Protein AF-A0AAD7GS19-F1 (afdb_monomer)

Radius of gyration: 16.87 Å; Cα contacts (8 Å, |Δi|>4): 123; chains: 1; bounding box: 39×24×62 Å

Organism: Mycena rosella (NCBI:txid1033263)

Nearest PDB structures (foldseek):
  7syx-assembly1_W  TM=2.721E-01  e=7.812E+00  Oryctolagus cuniculus
  7wtv-assembly1_V  TM=3.197E-01  e=9.820E+00  Homo sapiens
  6xu6-assembly1_AV  TM=2.922E-01  e=9.820E+00  Drosophila melanogaster

Secondary structure (DSSP, 8-state):
-PPPP-EEEEEEE--TT-SS-EEEEEEEEPPS-GGGTPPPEE--GGG-SSPPEEEEEEE-TTSPEEEEEEEEEE-HHHHHTTPPP-HHHHHHHHHHHHHHTT-

Sequence (103 aa):
PAEPEYMSVTAILFVANEDRPRIISVKCRPPHRPSQGLCPLPLLQPYFDSPPESVVLMQGLNGELFRFPLHVFYSPMALAKALPINRAIYHITSLRKRALNAS

Foldseek 3Di:
DDDQDKDWDWDWAQDQPDQAIDTDIWIFHDPPDPVPVDDTHTDCVVPDPDDWDWDWAQADPVRHGDPDIDIDTGHVVCVVVVPHGRNNVCVVVVVVVVVVVVD

Struc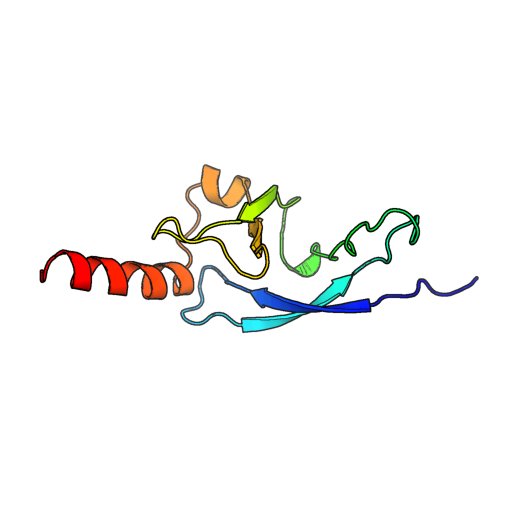ture (mmCIF, N/CA/C/O backbone):
data_AF-A0AAD7GS19-F1
#
_entry.id   AF-A0AAD7GS19-F1
#
loop_
_atom_site.group_PDB
_atom_site.id
_atom_site.type_symbol
_atom_site.label_atom_id
_atom_site.label_alt_id
_atom_site.label_comp_id
_atom_site.label_asym_id
_atom_site.label_entity_id
_atom_site.label_seq_id
_atom_site.pdbx_PDB_ins_code
_atom_site.Cartn_x
_atom_site.Cartn_y
_atom_site.Cartn_z
_atom_site.occupancy
_atom_site.B_iso_or_equiv
_atom_site.auth_seq_id
_atom_site.auth_comp_id
_atom_site.auth_asym_id
_atom_site.auth_atom_id
_atom_site.pdbx_PDB_model_num
ATOM 1 N N . PRO A 1 1 ? 10.919 1.307 -32.523 1.00 52.56 1 PRO A N 1
ATOM 2 C CA . PRO A 1 1 ? 10.900 1.783 -31.116 1.00 52.56 1 PRO A CA 1
ATOM 3 C C . PRO A 1 1 ? 11.063 0.591 -30.164 1.00 52.56 1 PRO A C 1
ATOM 5 O O . PRO A 1 1 ? 10.361 -0.395 -30.354 1.00 52.56 1 PRO A O 1
ATOM 8 N N . ALA A 1 2 ? 12.004 0.637 -29.217 1.00 59.81 2 ALA A N 1
ATOM 9 C CA . ALA A 1 2 ? 12.144 -0.419 -28.211 1.00 59.81 2 ALA A CA 1
ATOM 10 C C . ALA A 1 2 ? 11.006 -0.303 -27.183 1.00 59.81 2 ALA A C 1
ATOM 12 O O . ALA A 1 2 ? 10.694 0.807 -26.744 1.00 59.81 2 ALA A O 1
ATOM 13 N N . GLU A 1 3 ? 10.361 -1.419 -26.840 1.00 64.75 3 GLU A N 1
ATOM 14 C CA . GLU A 1 3 ? 9.348 -1.434 -25.782 1.00 64.75 3 GLU A CA 1
ATOM 15 C C . GLU A 1 3 ? 9.988 -1.074 -24.432 1.00 64.75 3 GLU A C 1
ATOM 17 O O . GLU A 1 3 ? 11.133 -1.460 -24.178 1.00 64.75 3 GLU A O 1
ATOM 22 N N . PRO A 1 4 ? 9.292 -0.331 -23.551 1.00 68.88 4 PRO A N 1
ATOM 23 C CA . PRO A 1 4 ? 9.811 -0.066 -22.221 1.00 68.88 4 PRO A CA 1
ATOM 24 C C . PRO A 1 4 ? 9.904 -1.384 -21.449 1.00 68.88 4 PRO A C 1
ATOM 26 O O . PRO A 1 4 ? 8.902 -2.074 -21.264 1.00 68.88 4 PRO A O 1
ATOM 29 N N . GLU A 1 5 ? 11.100 -1.724 -20.979 1.00 79.06 5 GLU A N 1
ATOM 30 C CA . GLU A 1 5 ? 11.290 -2.865 -20.091 1.00 79.06 5 GLU A CA 1
ATOM 31 C C . GLU A 1 5 ? 10.621 -2.555 -18.746 1.00 79.06 5 GLU A C 1
ATOM 33 O O . GLU A 1 5 ? 10.922 -1.545 -18.109 1.00 79.06 5 GLU A O 1
ATOM 38 N N . TYR A 1 6 ? 9.672 -3.390 -18.325 1.00 85.94 6 TYR A N 1
ATOM 39 C CA . TYR A 1 6 ? 8.995 -3.267 -17.035 1.00 85.94 6 TYR A CA 1
ATOM 40 C C . TYR A 1 6 ? 9.353 -4.461 -16.159 1.00 85.94 6 TYR A C 1
ATOM 42 O O . TYR A 1 6 ? 9.343 -5.599 -16.623 1.00 85.94 6 TYR A O 1
ATOM 50 N N . MET A 1 7 ? 9.574 -4.212 -14.870 1.00 88.25 7 MET A N 1
ATOM 51 C CA . MET A 1 7 ? 9.680 -5.278 -13.871 1.00 88.25 7 MET A CA 1
ATOM 52 C C . MET A 1 7 ? 8.413 -5.345 -13.022 1.00 88.25 7 MET A C 1
ATOM 54 O O . MET A 1 7 ? 7.672 -4.367 -12.934 1.00 88.25 7 MET A O 1
ATOM 58 N N . SER A 1 8 ? 8.161 -6.487 -12.386 1.00 90.19 8 SER A N 1
ATOM 59 C CA . SER A 1 8 ? 7.014 -6.663 -11.490 1.00 90.19 8 SER A CA 1
ATOM 60 C C . SER A 1 8 ? 7.480 -6.921 -10.063 1.00 90.19 8 SER A C 1
ATOM 62 O O . SER A 1 8 ? 8.402 -7.705 -9.845 1.00 90.19 8 SER A O 1
ATOM 64 N N . VAL A 1 9 ? 6.829 -6.278 -9.096 1.00 89.69 9 VAL A N 1
ATOM 65 C CA . VAL A 1 9 ? 7.041 -6.506 -7.662 1.00 89.69 9 VAL A CA 1
ATOM 66 C C . VAL A 1 9 ? 5.736 -6.933 -7.002 1.00 89.69 9 VAL A C 1
ATOM 68 O O . VAL A 1 9 ? 4.647 -6.594 -7.468 1.00 89.69 9 VAL A O 1
ATOM 71 N N . THR A 1 10 ? 5.839 -7.673 -5.905 1.00 93.00 10 THR A N 1
ATOM 72 C CA . THR A 1 10 ? 4.681 -8.049 -5.093 1.00 93.00 10 THR A CA 1
ATOM 73 C C . THR A 1 10 ? 4.383 -6.945 -4.085 1.00 93.00 10 THR A C 1
ATOM 75 O O . THR A 1 10 ? 5.282 -6.506 -3.370 1.00 93.00 10 THR A O 1
ATOM 78 N N . ALA A 1 11 ? 3.124 -6.521 -4.000 1.00 94.44 11 ALA A N 1
ATOM 79 C CA . ALA A 1 11 ? 2.664 -5.541 -3.021 1.00 94.44 11 ALA A CA 1
ATOM 80 C C . ALA A 1 11 ? 1.431 -6.042 -2.261 1.00 94.44 11 ALA A C 1
ATOM 82 O O . ALA A 1 11 ? 0.720 -6.943 -2.711 1.00 94.44 11 ALA A O 1
ATOM 83 N N . ILE A 1 12 ? 1.179 -5.432 -1.102 1.00 95.50 12 ILE A N 1
ATOM 84 C CA . ILE A 1 12 ? -0.023 -5.662 -0.300 1.00 95.50 12 ILE A CA 1
ATOM 85 C C . ILE A 1 12 ? -0.948 -4.463 -0.499 1.00 95.50 12 ILE A C 1
ATOM 87 O O . ILE A 1 12 ? -0.599 -3.339 -0.142 1.00 95.50 12 ILE A O 1
ATOM 91 N N . LEU A 1 13 ? -2.125 -4.704 -1.069 1.00 95.38 13 LEU A N 1
ATOM 92 C CA . LEU A 1 13 ? -3.148 -3.692 -1.293 1.00 95.38 13 LEU A CA 1
ATOM 93 C C . LEU A 1 13 ? -4.209 -3.757 -0.198 1.00 95.38 13 LEU A C 1
ATOM 95 O O . LEU A 1 13 ? -4.797 -4.810 0.059 1.00 95.38 13 LEU A O 1
ATOM 99 N N . PHE A 1 14 ? -4.500 -2.600 0.387 1.00 93.56 14 PHE A N 1
ATOM 100 C CA . PHE A 1 14 ? -5.576 -2.420 1.349 1.00 93.56 14 PHE A CA 1
ATOM 101 C C . PHE A 1 14 ? -6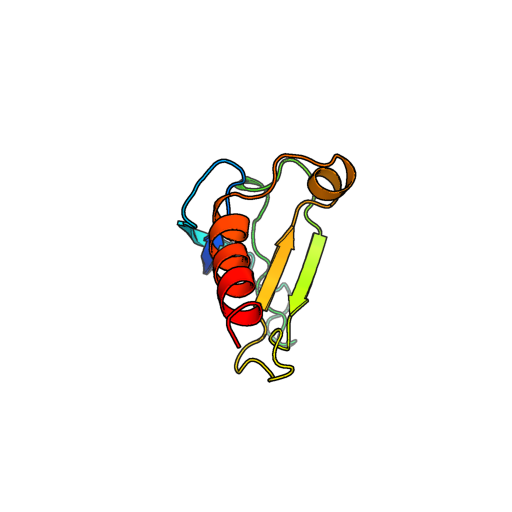.680 -1.566 0.714 1.00 93.56 14 PHE A C 1
ATOM 103 O O . PHE A 1 14 ? -6.563 -0.345 0.648 1.00 93.56 14 PHE A O 1
ATOM 110 N N . VAL A 1 15 ? -7.776 -2.193 0.281 1.00 90.75 15 VAL A N 1
ATOM 111 C CA . VAL A 1 15 ? -8.957 -1.488 -0.250 1.00 90.75 15 VAL A CA 1
ATOM 112 C C . VAL A 1 15 ? -9.877 -1.101 0.905 1.00 90.75 15 VAL A C 1
ATOM 114 O O . VAL A 1 15 ? -10.130 -1.914 1.789 1.00 90.75 15 VAL A O 1
ATOM 117 N N . ALA A 1 16 ? -10.382 0.137 0.914 1.00 86.69 16 ALA A N 1
ATOM 118 C CA . ALA A 1 16 ? -11.063 0.692 2.086 1.00 86.69 16 ALA A CA 1
ATOM 119 C C . ALA A 1 16 ? -12.274 -0.142 2.548 1.00 86.69 16 ALA A C 1
ATOM 121 O O . ALA A 1 16 ? -12.464 -0.367 3.742 1.00 86.69 16 ALA A O 1
ATOM 122 N N . ASN A 1 17 ? -13.053 -0.643 1.587 1.00 86.50 17 ASN A N 1
ATOM 123 C CA . ASN A 1 17 ? -14.304 -1.362 1.822 1.00 86.50 17 ASN A CA 1
ATOM 124 C C . ASN A 1 17 ? -14.136 -2.882 1.958 1.00 86.50 17 ASN A C 1
ATOM 126 O O . ASN A 1 17 ? -15.136 -3.594 2.018 1.00 86.50 17 ASN A O 1
ATOM 130 N N . GLU A 1 18 ? -12.902 -3.386 2.000 1.00 90.38 18 GLU A N 1
ATOM 131 C CA . GLU A 1 18 ? -12.624 -4.819 2.059 1.00 90.38 18 GLU A CA 1
ATOM 132 C C . GLU A 1 18 ? -12.042 -5.233 3.404 1.00 90.38 18 GLU A C 1
ATOM 134 O O . GLU A 1 18 ? -11.181 -4.562 3.972 1.00 90.38 18 GLU A O 1
ATOM 139 N N . ASP A 1 19 ? -12.490 -6.385 3.897 1.00 88.56 19 ASP A N 1
ATOM 140 C CA . ASP A 1 19 ? -12.094 -6.887 5.213 1.00 88.56 19 ASP A CA 1
ATOM 141 C C . ASP A 1 19 ? -10.723 -7.576 5.214 1.00 88.56 19 ASP A C 1
ATOM 143 O O . ASP A 1 19 ? -10.154 -7.809 6.282 1.00 88.56 19 ASP A O 1
ATOM 147 N N . ARG A 1 20 ? -10.187 -7.921 4.034 1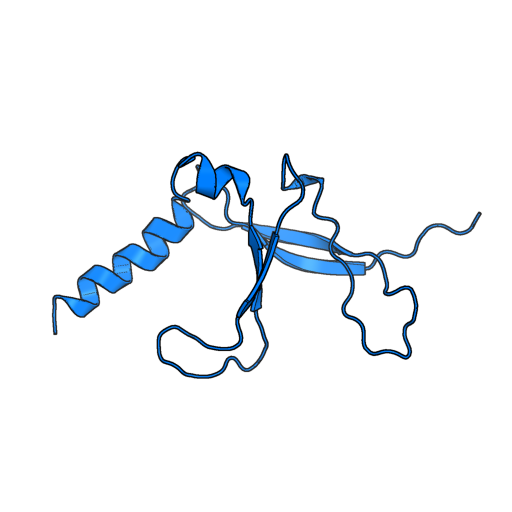.00 90.62 20 ARG A N 1
ATOM 148 C CA . ARG A 1 20 ? -8.905 -8.621 3.872 1.00 90.62 20 ARG A CA 1
ATOM 149 C C . ARG A 1 20 ? -7.996 -7.884 2.883 1.00 90.62 20 ARG A C 1
ATOM 151 O O . ARG A 1 20 ? -8.486 -7.425 1.854 1.00 90.62 20 ARG A O 1
ATOM 158 N N . PRO A 1 21 ? -6.680 -7.797 3.155 1.00 94.56 21 PRO A N 1
ATOM 159 C CA . PRO A 1 21 ?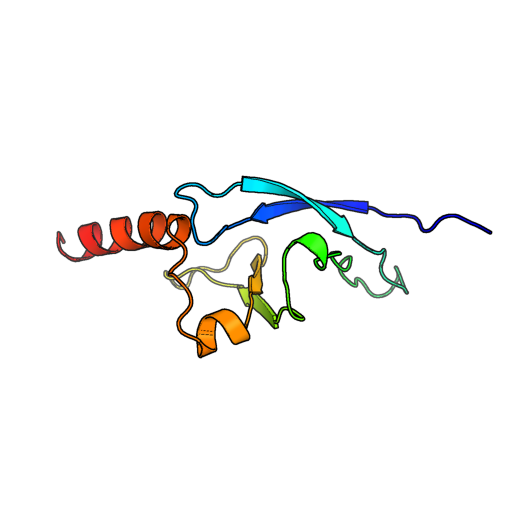 -5.732 -7.275 2.180 1.00 94.56 21 PRO A CA 1
ATOM 160 C C . PRO A 1 21 ? -5.565 -8.235 0.998 1.00 94.56 21 PRO A C 1
ATOM 162 O O . PRO A 1 21 ? -5.760 -9.447 1.129 1.00 94.56 21 PRO A O 1
ATOM 165 N N . ARG A 1 22 ? -5.137 -7.695 -0.144 1.00 94.81 22 ARG A N 1
ATOM 166 C CA . ARG A 1 22 ? -4.829 -8.463 -1.357 1.00 94.81 22 ARG A CA 1
ATOM 167 C C . ARG A 1 22 ? -3.334 -8.457 -1.627 1.00 94.81 22 ARG A C 1
ATOM 169 O O . ARG A 1 22 ? -2.689 -7.423 -1.485 1.00 94.81 22 ARG A O 1
ATOM 176 N N . ILE A 1 23 ? -2.800 -9.586 -2.078 1.00 96.00 23 ILE A N 1
ATOM 177 C CA . ILE A 1 23 ? -1.463 -9.637 -2.671 1.00 96.00 23 ILE A CA 1
ATOM 178 C C . ILE A 1 23 ? -1.618 -9.344 -4.161 1.00 96.00 23 ILE A C 1
ATOM 180 O O . ILE A 1 23 ? -2.372 -10.032 -4.849 1.00 96.00 23 ILE A O 1
ATOM 184 N N . ILE A 1 24 ? -0.942 -8.308 -4.646 1.00 96.62 24 ILE A N 1
ATOM 185 C CA . ILE A 1 24 ? -1.036 -7.842 -6.032 1.00 96.62 24 ILE A CA 1
ATOM 186 C C . ILE A 1 24 ? 0.346 -7.780 -6.680 1.00 96.62 24 ILE A C 1
ATOM 188 O O . ILE A 1 24 ? 1.359 -7.610 -6.000 1.00 96.62 24 ILE A O 1
ATOM 192 N N . SER A 1 25 ? 0.378 -7.886 -8.007 1.00 95.62 25 SER A N 1
ATOM 193 C CA . SER A 1 25 ? 1.572 -7.604 -8.800 1.00 95.62 25 SER A CA 1
ATOM 194 C C . SER A 1 25 ? 1.529 -6.155 -9.283 1.00 95.62 25 SER A C 1
ATOM 196 O O . SER A 1 25 ? 0.559 -5.729 -9.914 1.00 95.62 25 SER A O 1
ATOM 198 N N . VAL A 1 26 ? 2.565 -5.383 -8.967 1.00 94.12 26 VAL A N 1
ATOM 199 C CA . VAL A 1 26 ? 2.708 -3.983 -9.376 1.00 94.12 26 VAL A CA 1
ATOM 200 C C . VAL A 1 26 ? 3.837 -3.891 -10.386 1.00 94.12 26 VAL A C 1
ATOM 202 O O . VAL A 1 26 ? 4.960 -4.316 -10.119 1.00 94.12 26 VAL A O 1
ATOM 205 N N . LYS A 1 27 ? 3.539 -3.320 -11.553 1.00 94.06 27 LYS A N 1
ATOM 206 C CA . LYS A 1 27 ? 4.560 -3.004 -12.550 1.00 94.06 27 LYS A CA 1
ATOM 207 C C . LYS A 1 27 ? 5.381 -1.818 -12.070 1.00 94.06 27 LYS A C 1
ATOM 209 O O . LYS A 1 27 ? 4.817 -0.841 -11.584 1.00 94.06 27 LYS A O 1
ATOM 214 N N . CYS A 1 28 ? 6.684 -1.864 -12.278 1.00 90.88 28 CYS A N 1
ATOM 215 C CA . CYS A 1 28 ? 7.587 -0.772 -11.974 1.00 90.88 28 CYS A CA 1
ATOM 216 C C . CYS A 1 28 ? 8.346 -0.334 -13.219 1.00 90.88 28 CYS A C 1
ATOM 218 O O . CYS A 1 28 ? 8.710 -1.152 -14.070 1.00 90.88 28 CYS A O 1
ATOM 220 N N . ARG A 1 29 ? 8.618 0.968 -13.295 1.00 88.06 29 ARG A N 1
ATOM 221 C CA . ARG A 1 29 ? 9.584 1.508 -14.248 1.00 88.06 29 ARG A CA 1
ATOM 222 C C . ARG A 1 29 ? 11.001 1.254 -13.728 1.00 88.06 29 ARG A C 1
ATOM 224 O O . ARG A 1 29 ? 11.247 1.496 -12.539 1.00 88.06 29 ARG A O 1
ATOM 231 N N . PRO A 1 30 ? 11.924 0.802 -14.591 1.00 79.25 30 PRO A N 1
ATOM 232 C CA . PRO A 1 30 ? 13.323 0.688 -14.229 1.00 79.25 30 PRO A CA 1
ATOM 233 C C . PRO A 1 30 ? 13.872 2.079 -13.883 1.00 79.25 30 PRO A C 1
ATOM 235 O O . PRO A 1 30 ? 13.428 3.085 -14.453 1.00 79.25 30 PRO A O 1
ATOM 238 N N . PRO A 1 31 ? 14.814 2.170 -12.933 1.00 72.62 31 PRO A N 1
ATOM 239 C CA . PRO A 1 31 ? 15.456 3.435 -12.622 1.00 72.62 31 PRO A CA 1
ATOM 240 C C . PRO A 1 31 ? 16.180 3.954 -13.868 1.00 72.62 31 PRO A C 1
ATOM 242 O O . PRO A 1 31 ? 16.882 3.215 -14.553 1.00 72.62 31 PRO A O 1
ATOM 245 N N . HIS A 1 32 ? 16.056 5.254 -14.140 1.00 63.56 32 HIS A N 1
ATOM 246 C CA . HIS A 1 32 ? 16.660 5.890 -15.318 1.00 63.56 32 HIS A CA 1
ATOM 247 C C . HIS A 1 32 ? 18.205 5.806 -15.325 1.00 63.56 32 HIS A C 1
ATOM 249 O O . HIS A 1 32 ? 18.836 6.076 -16.347 1.00 63.56 32 HIS A O 1
ATOM 255 N N . ARG A 1 33 ? 18.810 5.448 -14.177 1.00 64.38 33 ARG A N 1
ATOM 256 C CA . ARG A 1 33 ? 20.245 5.214 -13.961 1.00 64.38 33 ARG A CA 1
ATOM 257 C C . ARG A 1 33 ? 20.460 4.010 -13.023 1.00 64.38 33 ARG A C 1
ATOM 259 O O . ARG A 1 33 ? 20.353 4.174 -11.807 1.00 64.38 33 ARG A O 1
ATOM 266 N N . PRO A 1 34 ? 20.799 2.821 -13.552 1.00 55.69 34 PRO A N 1
ATOM 267 C CA . PRO A 1 34 ? 21.040 1.618 -12.746 1.00 55.69 34 PRO A CA 1
ATOM 268 C C . PRO A 1 34 ? 22.205 1.763 -11.750 1.00 55.69 34 PRO A C 1
ATOM 270 O O . PRO A 1 34 ? 22.174 1.193 -10.665 1.00 55.69 34 PRO A O 1
ATOM 273 N N . SER A 1 35 ? 23.216 2.572 -12.087 1.00 56.75 35 SER A N 1
ATOM 274 C CA . SER A 1 35 ? 24.451 2.758 -11.308 1.00 56.75 35 SER A CA 1
ATOM 275 C C . SER A 1 35 ? 24.295 3.576 -10.019 1.00 56.75 35 SER A C 1
ATOM 277 O O . SER A 1 35 ? 25.260 3.707 -9.273 1.00 56.75 35 SER A O 1
ATOM 279 N N . GLN A 1 36 ? 23.108 4.124 -9.733 1.00 58.25 36 GLN A N 1
ATOM 280 C CA . GLN A 1 36 ? 22.854 4.951 -8.542 1.00 58.25 36 GLN A CA 1
ATOM 281 C C . GLN A 1 36 ? 22.048 4.236 -7.445 1.00 58.25 36 GLN A C 1
ATOM 283 O O . GLN A 1 36 ? 21.641 4.878 -6.482 1.00 58.25 36 GLN A O 1
ATOM 288 N N . GLY A 1 37 ? 21.800 2.925 -7.570 1.00 54.28 37 GLY A N 1
ATOM 289 C CA . GLY A 1 37 ? 21.095 2.155 -6.534 1.00 54.28 37 GLY A CA 1
ATOM 290 C C . GLY A 1 37 ? 19.645 2.598 -6.298 1.00 54.28 37 GLY A C 1
ATOM 291 O O . GLY A 1 37 ? 19.079 2.336 -5.239 1.00 54.28 37 GLY A O 1
ATOM 292 N N . LEU A 1 38 ? 19.039 3.295 -7.263 1.00 62.69 38 LEU A N 1
ATOM 293 C CA . LEU A 1 38 ? 17.674 3.794 -7.144 1.00 62.69 38 LEU A CA 1
ATOM 294 C C . LEU A 1 38 ? 16.675 2.636 -7.263 1.00 62.69 38 LEU A C 1
ATOM 296 O O . LEU A 1 38 ? 16.739 1.841 -8.201 1.00 62.69 38 LEU A O 1
ATOM 300 N N . CYS A 1 39 ? 15.745 2.555 -6.309 1.00 69.06 39 CYS A N 1
ATOM 301 C CA . CYS A 1 39 ? 14.675 1.562 -6.321 1.00 69.06 39 CYS A CA 1
ATOM 302 C C . CYS A 1 39 ? 13.747 1.759 -7.533 1.00 69.06 39 CYS A C 1
ATOM 304 O O . CYS A 1 39 ? 13.511 2.895 -7.957 1.00 69.06 39 CYS A O 1
ATOM 306 N N . PRO A 1 40 ? 13.199 0.665 -8.087 1.00 81.00 40 PRO A N 1
ATOM 307 C CA . PRO A 1 40 ? 12.264 0.741 -9.199 1.00 81.00 40 PRO A CA 1
ATOM 308 C C . PRO A 1 40 ? 11.002 1.515 -8.789 1.00 81.00 40 PRO A C 1
ATOM 310 O O . PRO A 1 40 ? 10.511 1.374 -7.669 1.00 81.00 40 PRO A O 1
ATOM 313 N N . LEU A 1 41 ? 10.477 2.343 -9.696 1.00 87.94 41 LEU A N 1
ATOM 314 C CA . LEU A 1 41 ? 9.344 3.227 -9.407 1.00 87.94 41 LEU A CA 1
ATOM 315 C C . LEU A 1 41 ? 8.020 2.518 -9.724 1.00 87.94 41 LEU A C 1
ATOM 317 O O . LEU A 1 41 ? 7.772 2.237 -10.903 1.00 87.94 41 LEU A O 1
ATOM 321 N N . PRO A 1 42 ? 7.159 2.236 -8.731 1.00 92.12 42 PRO A N 1
ATOM 322 C CA . PRO A 1 42 ? 5.913 1.520 -8.967 1.00 92.12 42 PRO A CA 1
ATOM 323 C C . PRO A 1 42 ? 4.907 2.359 -9.764 1.00 92.12 42 PRO A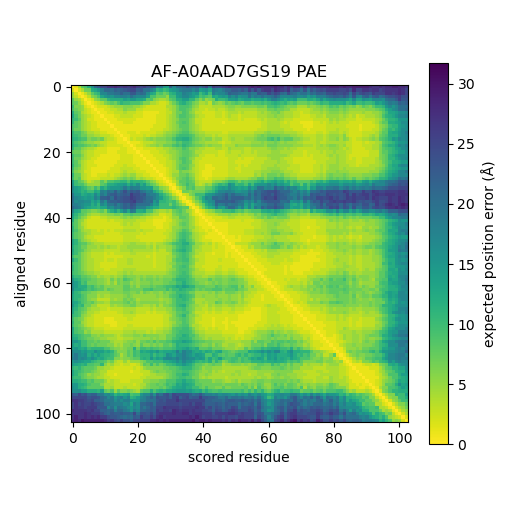 C 1
ATOM 325 O O . PRO A 1 42 ? 4.752 3.564 -9.559 1.00 92.12 42 PRO A O 1
ATOM 328 N N . LEU A 1 43 ? 4.190 1.701 -10.673 1.00 93.19 43 LEU A N 1
ATOM 329 C CA . LEU A 1 43 ? 3.079 2.270 -11.429 1.00 93.19 43 LEU A CA 1
ATOM 330 C C . LEU A 1 43 ? 1.798 2.149 -10.609 1.00 93.19 43 LEU A C 1
ATOM 332 O O . LEU A 1 43 ? 1.145 1.105 -10.586 1.00 93.19 43 LEU A O 1
ATOM 336 N N . LEU A 1 44 ? 1.466 3.232 -9.912 1.00 93.94 44 LEU A N 1
ATOM 337 C CA . LEU A 1 44 ? 0.376 3.264 -8.940 1.00 93.94 44 LEU A CA 1
ATOM 338 C C . LEU A 1 44 ? -0.930 3.853 -9.481 1.00 93.94 44 LEU A C 1
ATOM 340 O O . LEU A 1 44 ? -1.940 3.802 -8.788 1.00 93.94 44 LEU A O 1
ATOM 344 N N . GLN A 1 45 ? -0.934 4.374 -10.712 1.00 92.94 45 GLN A N 1
ATOM 345 C CA . GLN A 1 45 ? -2.110 5.004 -11.327 1.00 92.94 45 GLN A CA 1
ATOM 346 C C . GLN A 1 45 ? -3.383 4.137 -11.263 1.00 92.94 45 GLN A C 1
ATOM 348 O O . GLN A 1 45 ? -4.441 4.695 -11.005 1.00 92.94 45 GLN A O 1
ATOM 353 N N . PRO A 1 46 ? -3.327 2.796 -11.422 1.00 93.56 46 PRO A N 1
ATOM 354 C CA . PRO A 1 46 ? -4.530 1.965 -11.326 1.00 93.56 46 PRO A CA 1
ATOM 355 C C . PRO A 1 46 ? -5.145 1.866 -9.920 1.00 93.56 46 PRO A C 1
ATOM 357 O O . PRO A 1 46 ? -6.243 1.336 -9.786 1.00 93.56 46 PRO A O 1
ATOM 360 N N . TYR A 1 47 ? -4.435 2.300 -8.874 1.00 91.94 47 TYR A N 1
ATOM 361 C CA . TYR A 1 47 ? -4.824 2.093 -7.473 1.00 91.94 47 TYR A CA 1
ATOM 362 C C . TYR A 1 47 ? -5.218 3.382 -6.742 1.00 91.94 47 TYR A C 1
ATOM 364 O O . TYR A 1 47 ? -5.689 3.307 -5.608 1.00 91.94 47 TYR A O 1
ATOM 372 N N . PHE A 1 48 ? -5.018 4.552 -7.357 1.00 90.88 48 PHE A N 1
ATOM 373 C CA . PHE A 1 48 ? -5.289 5.846 -6.736 1.00 90.88 48 PHE A CA 1
ATOM 374 C C . PHE A 1 48 ? -5.945 6.814 -7.725 1.00 90.88 48 PHE A C 1
ATOM 376 O O . PHE A 1 48 ? -5.429 7.027 -8.819 1.00 90.88 48 PHE A O 1
ATOM 383 N N . ASP A 1 49 ? -7.026 7.468 -7.295 1.00 88.12 49 ASP A N 1
ATOM 384 C CA . ASP A 1 49 ? -7.732 8.493 -8.085 1.00 88.12 49 ASP A CA 1
ATOM 385 C C . ASP A 1 49 ? -6.981 9.838 -8.145 1.00 88.12 49 ASP A C 1
ATOM 387 O O . ASP A 1 49 ? -7.261 10.696 -8.979 1.00 88.12 49 ASP A O 1
ATOM 391 N N . SER A 1 50 ? -6.025 10.040 -7.238 1.00 88.81 50 SER A N 1
ATOM 392 C CA . SER A 1 50 ? -5.162 11.218 -7.149 1.00 88.81 50 SER A CA 1
ATOM 393 C C . SER A 1 50 ? -3.709 10.778 -6.964 1.00 88.81 50 SER A C 1
ATOM 395 O O . SER A 1 50 ? -3.479 9.660 -6.500 1.00 88.81 50 SER A O 1
ATOM 397 N N . PRO A 1 51 ? -2.710 11.635 -7.246 1.00 91.25 51 PRO A N 1
ATOM 398 C CA . PRO A 1 51 ? -1.319 11.315 -6.942 1.00 91.25 51 PRO A CA 1
ATOM 399 C C . PRO A 1 51 ? -1.162 10.865 -5.477 1.00 91.25 51 PRO A C 1
ATOM 401 O O . PRO A 1 51 ? -1.607 11.590 -4.580 1.00 91.25 51 PRO A O 1
ATOM 404 N N . PRO A 1 52 ? -0.602 9.668 -5.218 1.00 94.50 52 PRO A N 1
ATOM 405 C CA . PRO A 1 52 ? -0.386 9.204 -3.858 1.00 94.50 52 PRO A CA 1
ATOM 406 C C . PRO A 1 52 ? 0.814 9.912 -3.232 1.00 94.50 52 PRO A C 1
ATOM 408 O O . PRO A 1 52 ? 1.781 10.259 -3.912 1.00 94.50 52 PRO A O 1
ATOM 411 N N . GLU A 1 53 ? 0.774 10.052 -1.914 1.00 94.12 53 GLU A N 1
ATOM 412 C CA . GLU A 1 53 ? 1.962 10.330 -1.114 1.00 94.12 53 GLU A CA 1
ATOM 413 C C . GLU A 1 53 ? 2.602 9.020 -0.655 1.00 94.12 53 GLU A C 1
ATOM 415 O O . GLU A 1 53 ? 2.017 7.936 -0.780 1.00 94.12 53 GLU A O 1
ATOM 420 N N . SER A 1 54 ? 3.828 9.108 -0.136 1.00 93.50 54 SER A N 1
ATOM 421 C CA . SER A 1 54 ? 4.539 7.928 0.332 1.00 93.50 54 SER A CA 1
ATOM 422 C C . SER A 1 54 ? 5.388 8.190 1.564 1.00 93.50 54 SER A C 1
ATOM 424 O O . SER A 1 54 ? 5.936 9.278 1.727 1.00 93.50 54 SER A O 1
ATOM 426 N N . VAL A 1 55 ? 5.538 7.160 2.391 1.00 93.06 55 VAL A N 1
ATOM 427 C CA . VAL A 1 55 ? 6.407 7.155 3.569 1.00 93.06 55 VAL A CA 1
ATOM 428 C C . VAL A 1 55 ? 7.178 5.842 3.632 1.00 93.06 55 VAL A C 1
ATOM 430 O O . VAL A 1 55 ? 6.655 4.785 3.276 1.00 93.06 55 VAL A O 1
ATOM 433 N N . VAL A 1 56 ? 8.428 5.901 4.085 1.00 92.75 56 VAL A N 1
ATOM 434 C CA . VAL A 1 56 ? 9.248 4.714 4.336 1.00 92.75 56 VAL A CA 1
ATOM 435 C C . VAL A 1 56 ? 9.275 4.451 5.834 1.00 92.75 56 VAL A C 1
ATOM 437 O O . VAL A 1 56 ? 9.773 5.266 6.610 1.00 92.75 56 VAL A O 1
ATOM 440 N N . LEU A 1 57 ? 8.730 3.311 6.245 1.00 91.88 57 LEU A N 1
ATOM 441 C CA . LEU A 1 57 ? 8.757 2.862 7.630 1.00 91.88 57 LEU A CA 1
ATOM 442 C C . LEU A 1 57 ? 9.988 1.986 7.844 1.00 91.88 57 LEU A C 1
ATOM 444 O O . LEU A 1 57 ? 10.136 0.937 7.218 1.00 91.88 57 LEU A O 1
ATOM 448 N N . MET A 1 58 ? 10.858 2.424 8.748 1.00 94.38 58 MET A N 1
ATOM 449 C CA . MET A 1 58 ? 12.087 1.714 9.121 1.00 94.38 58 MET A CA 1
ATOM 450 C C . MET A 1 58 ? 11.932 0.913 10.415 1.00 94.38 58 MET A C 1
ATOM 452 O O . MET A 1 58 ? 12.744 0.035 10.681 1.00 94.38 58 MET A O 1
ATOM 456 N N . GLN A 1 59 ? 10.908 1.218 11.215 1.00 93.50 59 GLN A N 1
ATOM 457 C CA . GLN A 1 59 ? 10.705 0.653 12.545 1.00 93.50 59 GLN A CA 1
ATOM 458 C C . GLN A 1 59 ? 9.246 0.271 12.783 1.00 93.50 59 GLN A C 1
ATOM 460 O O . GLN A 1 59 ? 8.323 0.921 12.277 1.00 93.50 59 GLN A O 1
ATOM 465 N N . GLY A 1 60 ? 9.048 -0.780 13.574 1.00 86.31 60 GLY A N 1
ATOM 466 C CA . GLY A 1 60 ? 7.741 -1.191 14.065 1.00 86.31 60 GLY A CA 1
ATOM 467 C C . GLY A 1 60 ? 7.254 -0.335 15.234 1.00 86.31 60 GLY A C 1
ATOM 468 O O . GLY A 1 60 ? 7.977 0.483 15.798 1.00 86.31 60 GLY A O 1
ATOM 469 N N . LEU A 1 61 ? 6.009 -0.571 15.655 1.00 82.69 61 LEU A N 1
ATOM 470 C CA . LEU A 1 61 ? 5.417 0.097 16.826 1.00 82.69 61 LEU A CA 1
ATOM 471 C C . LEU A 1 61 ? 6.113 -0.256 18.152 1.00 82.69 61 LEU A C 1
ATOM 473 O O . LEU A 1 61 ? 5.885 0.407 19.155 1.00 82.69 61 LEU A O 1
ATOM 477 N N . ASN A 1 62 ? 6.920 -1.316 18.170 1.00 85.75 62 ASN A N 1
ATOM 478 C CA . ASN A 1 62 ? 7.749 -1.724 19.302 1.00 85.75 62 ASN A CA 1
ATOM 479 C C . ASN A 1 62 ? 9.125 -1.032 19.327 1.00 85.75 62 ASN A C 1
ATOM 481 O O . ASN A 1 62 ? 9.919 -1.345 20.204 1.00 85.75 62 ASN A O 1
ATOM 485 N N . GLY A 1 63 ? 9.425 -0.142 18.374 1.00 87.62 63 GLY A N 1
ATOM 486 C CA . GLY A 1 63 ? 10.731 0.519 18.261 1.00 87.62 63 GLY A CA 1
ATOM 487 C C . GLY A 1 63 ? 11.82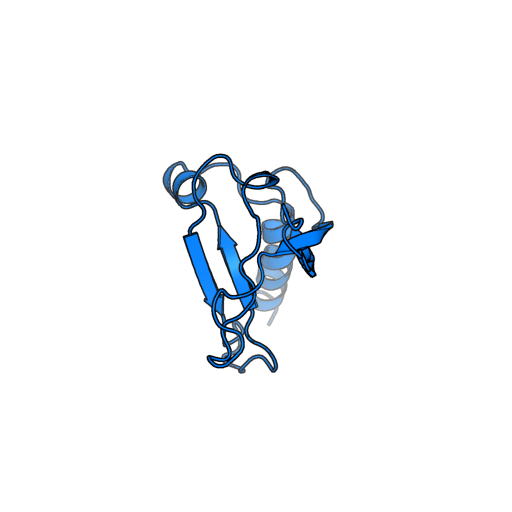0 -0.334 17.601 1.00 87.62 63 GLY A C 1
ATOM 488 O O . GLY A 1 63 ? 12.897 0.176 17.317 1.00 87.62 63 GLY A O 1
ATOM 489 N N . GLU A 1 64 ? 11.537 -1.604 17.298 1.00 92.69 64 GLU A N 1
ATOM 490 C CA . GLU A 1 64 ? 12.471 -2.483 16.594 1.00 92.69 64 GLU A CA 1
ATOM 491 C C . GLU A 1 64 ? 12.562 -2.112 15.115 1.00 92.69 64 GLU A C 1
ATOM 493 O O . GLU A 1 64 ? 11.545 -1.879 14.449 1.00 92.69 64 GLU A O 1
ATOM 498 N N . LEU A 1 65 ? 13.785 -2.108 14.587 1.00 93.25 65 LEU A N 1
ATOM 499 C CA . LEU A 1 65 ? 14.032 -1.862 13.172 1.00 93.25 65 LEU A CA 1
ATOM 500 C C . LEU A 1 65 ? 13.563 -3.045 12.325 1.00 93.25 65 LEU A C 1
ATOM 502 O O . LEU A 1 65 ? 13.771 -4.214 12.657 1.00 93.25 65 LEU A O 1
ATOM 506 N N . PHE A 1 66 ? 12.969 -2.745 11.176 1.00 89.31 66 PHE A N 1
ATOM 507 C CA . PHE A 1 66 ? 12.678 -3.766 10.187 1.00 89.31 66 PHE A CA 1
ATOM 508 C C . PHE A 1 66 ? 13.962 -4.216 9.495 1.00 89.31 66 PHE A C 1
ATOM 510 O O . PHE A 1 66 ? 14.812 -3.406 9.130 1.00 89.31 66 PHE A O 1
ATOM 517 N N . ARG A 1 67 ? 14.053 -5.521 9.214 1.00 90.50 67 ARG A N 1
ATOM 518 C CA . ARG A 1 67 ? 15.118 -6.073 8.362 1.00 90.50 67 ARG A CA 1
ATOM 519 C C . ARG A 1 67 ? 15.122 -5.435 6.969 1.00 90.50 67 ARG A C 1
ATOM 521 O O . ARG A 1 67 ? 16.181 -5.280 6.372 1.00 90.50 67 ARG A O 1
ATOM 528 N N . PHE A 1 68 ? 13.938 -5.083 6.471 1.00 89.44 68 PHE A N 1
ATOM 529 C CA . PHE A 1 68 ? 13.743 -4.383 5.209 1.00 89.44 68 PHE A CA 1
ATOM 530 C C . PHE A 1 68 ? 12.759 -3.226 5.416 1.00 89.44 68 PHE A C 1
ATOM 532 O O . PHE A 1 68 ? 11.699 -3.456 6.004 1.00 89.44 68 PHE A O 1
ATOM 539 N N . PRO A 1 69 ? 13.071 -2.009 4.939 1.00 89.88 69 PRO A N 1
ATOM 540 C CA . PRO A 1 69 ? 12.147 -0.883 5.009 1.00 89.88 69 PRO A CA 1
ATOM 541 C C . PRO A 1 69 ? 10.819 -1.186 4.311 1.00 89.88 69 PRO A C 1
A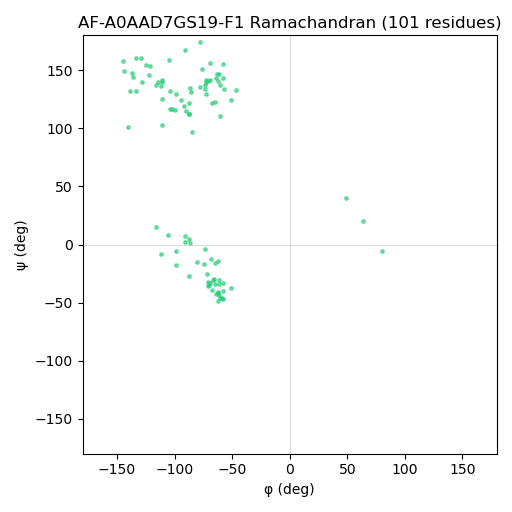TOM 543 O O . PRO A 1 69 ? 10.799 -1.816 3.252 1.00 89.88 69 PRO A O 1
ATOM 546 N N . LEU A 1 70 ? 9.713 -0.696 4.867 1.00 91.12 70 LEU A N 1
ATOM 547 C CA . LEU A 1 70 ? 8.397 -0.793 4.236 1.00 91.12 70 LEU A CA 1
ATOM 548 C C . LEU A 1 70 ? 8.057 0.530 3.552 1.00 91.12 70 LEU A C 1
ATOM 550 O O . LEU A 1 70 ? 7.882 1.547 4.219 1.00 91.12 70 LEU A O 1
ATOM 554 N N . HIS A 1 71 ? 7.932 0.523 2.225 1.00 92.38 71 HIS A N 1
ATOM 555 C CA . HIS A 1 71 ? 7.459 1.686 1.473 1.00 92.38 71 HIS A CA 1
ATOM 556 C C . HIS A 1 71 ? 5.933 1.657 1.392 1.00 92.38 71 HIS A C 1
ATOM 558 O O . HIS A 1 71 ? 5.346 0.772 0.769 1.00 92.38 71 HIS A O 1
ATOM 564 N N . VAL A 1 72 ? 5.289 2.614 2.052 1.00 93.06 72 VAL A N 1
ATOM 565 C CA . VAL A 1 72 ? 3.833 2.744 2.104 1.00 93.06 72 VAL A CA 1
ATOM 566 C C . VAL A 1 72 ? 3.405 3.879 1.190 1.00 93.06 72 VAL A C 1
ATOM 568 O O . VAL A 1 72 ? 3.943 4.980 1.281 1.00 93.06 72 VAL A O 1
ATOM 571 N N . PHE A 1 73 ? 2.405 3.619 0.353 1.00 94.19 73 PHE A N 1
ATOM 572 C CA . PHE A 1 73 ? 1.750 4.618 -0.487 1.00 94.19 73 PHE A CA 1
ATOM 573 C C . PHE A 1 73 ? 0.318 4.828 -0.003 1.00 94.19 73 PHE A C 1
ATOM 575 O O . PHE A 1 73 ? -0.378 3.855 0.298 1.00 94.19 73 PHE A O 1
ATOM 582 N N . TYR A 1 74 ? -0.125 6.080 0.080 1.00 93.06 74 TYR A N 1
ATOM 583 C CA . TYR A 1 74 ? -1.449 6.425 0.597 1.00 93.06 74 TYR A CA 1
ATOM 584 C C . TYR A 1 74 ? -2.055 7.625 -0.138 1.00 93.06 74 TYR A C 1
ATOM 586 O O . TYR A 1 74 ? -1.347 8.434 -0.734 1.00 93.06 74 TYR A O 1
ATOM 594 N N . SER A 1 75 ? -3.386 7.751 -0.093 1.00 92.00 75 SER A N 1
ATOM 595 C CA . SER A 1 75 ? -4.085 8.931 -0.613 1.00 92.00 75 SER A CA 1
ATOM 596 C C . SER A 1 75 ? -4.169 10.006 0.480 1.00 92.00 75 SER A C 1
ATOM 598 O O . SER A 1 75 ? -4.905 9.809 1.454 1.00 92.00 75 SER A O 1
ATOM 600 N N . PRO A 1 76 ? -3.477 11.154 0.342 1.00 90.38 76 PRO A N 1
ATOM 601 C CA . PRO A 1 76 ? -3.577 12.241 1.320 1.00 90.38 76 PRO A CA 1
ATOM 602 C C . PRO A 1 76 ? -4.973 12.876 1.315 1.00 90.38 76 PRO A C 1
ATOM 604 O O . PRO A 1 76 ? -5.482 13.298 2.352 1.00 90.38 76 PRO A O 1
ATOM 607 N N . MET A 1 77 ? -5.649 12.880 0.161 1.00 88.44 77 MET A N 1
ATOM 608 C CA . MET A 1 77 ? -7.011 13.399 0.041 1.00 88.44 77 MET A CA 1
ATOM 609 C C . MET A 1 77 ? -8.028 12.536 0.787 1.00 88.44 77 MET A C 1
ATOM 611 O O . MET A 1 77 ? -8.946 13.081 1.397 1.00 88.44 77 MET A O 1
ATOM 615 N N . ALA A 1 78 ? -7.876 11.208 0.755 1.00 85.38 78 ALA A N 1
ATOM 616 C CA . ALA A 1 78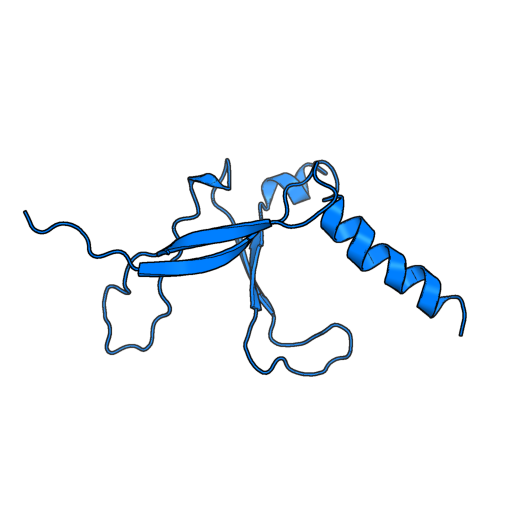 ? -8.745 10.307 1.509 1.00 85.38 78 ALA A CA 1
ATOM 617 C C . ALA A 1 78 ? -8.628 10.547 3.019 1.00 85.38 78 ALA A C 1
ATOM 619 O O . ALA A 1 78 ? -9.645 10.590 3.713 1.00 85.38 78 ALA A O 1
ATOM 620 N N . LEU A 1 79 ? -7.399 10.775 3.496 1.00 77.25 79 LEU A N 1
ATOM 621 C CA . LEU A 1 79 ? -7.121 11.137 4.883 1.00 77.25 79 LEU A CA 1
ATOM 622 C C . LEU A 1 79 ? -7.770 12.481 5.251 1.00 77.25 79 LEU A C 1
ATOM 624 O O . LEU A 1 79 ? -8.484 12.561 6.247 1.00 77.25 79 LEU A O 1
ATOM 628 N N . ALA A 1 80 ? -7.587 13.511 4.419 1.00 82.00 80 ALA A N 1
ATOM 629 C CA . ALA A 1 80 ? -8.135 14.848 4.662 1.00 82.00 80 ALA A CA 1
ATOM 630 C C . ALA A 1 80 ? -9.674 14.894 4.635 1.00 82.00 80 ALA A C 1
ATOM 632 O O . ALA A 1 80 ? -10.285 15.655 5.380 1.00 82.00 80 ALA A O 1
ATOM 633 N N . LYS A 1 81 ? -10.311 14.080 3.785 1.00 84.38 81 LYS A N 1
ATOM 634 C CA . LYS A 1 81 ? -11.776 14.020 3.634 1.00 84.38 81 LYS A CA 1
ATOM 635 C C . LYS A 1 81 ? -12.462 13.049 4.599 1.00 84.38 81 LYS A C 1
ATOM 637 O O . LYS A 1 81 ? -13.664 12.841 4.461 1.00 84.38 81 LYS A O 1
ATOM 642 N N . ALA A 1 82 ? -11.720 12.435 5.525 1.00 74.31 82 ALA A N 1
ATOM 643 C CA . ALA A 1 82 ? -12.227 11.388 6.412 1.00 74.31 82 ALA A CA 1
ATOM 644 C C . ALA A 1 82 ? -13.005 10.291 5.651 1.00 74.31 82 ALA A C 1
ATOM 646 O O . ALA A 1 82 ? -14.050 9.818 6.102 1.00 74.31 82 ALA A O 1
ATOM 647 N N . LEU A 1 83 ? -12.498 9.906 4.470 1.00 79.75 83 LEU A N 1
ATOM 648 C CA . LEU A 1 83 ? -13.050 8.791 3.699 1.00 79.75 83 LEU A CA 1
ATOM 649 C C . LEU A 1 83 ? -13.015 7.501 4.539 1.00 79.75 83 LEU A C 1
ATOM 651 O O . LEU A 1 83 ? -12.209 7.406 5.469 1.00 79.75 83 LEU A O 1
ATOM 655 N N . PRO A 1 84 ? -13.897 6.521 4.251 1.00 75.50 84 PRO A N 1
ATOM 656 C CA . PRO A 1 84 ? -14.090 5.349 5.098 1.00 75.50 84 PRO A CA 1
ATOM 657 C C . PRO A 1 84 ? -12.774 4.707 5.533 1.00 75.50 84 PRO A C 1
ATOM 659 O O . PRO A 1 84 ? -11.872 4.465 4.726 1.00 75.50 84 PRO A O 1
ATOM 662 N N . ILE A 1 85 ? -12.696 4.421 6.835 1.00 76.94 85 ILE A N 1
ATOM 663 C CA . ILE A 1 85 ? -11.556 3.744 7.444 1.00 76.94 85 ILE A CA 1
ATOM 664 C C . ILE A 1 85 ? -11.364 2.408 6.739 1.00 76.94 85 ILE A C 1
ATOM 666 O O . ILE A 1 85 ? -12.310 1.644 6.550 1.00 76.94 85 ILE A O 1
ATOM 670 N N . ASN A 1 86 ? -10.117 2.118 6.389 1.00 85.25 86 ASN A N 1
ATOM 671 C CA . ASN A 1 86 ? -9.761 0.858 5.779 1.00 85.25 86 ASN A CA 1
ATOM 672 C C . ASN A 1 86 ? -10.090 -0.315 6.712 1.00 85.25 86 ASN A C 1
ATOM 674 O O . ASN A 1 86 ? -9.448 -0.470 7.755 1.00 85.25 86 ASN A O 1
ATOM 678 N N . ARG A 1 87 ? -11.092 -1.124 6.347 1.00 87.00 87 ARG A N 1
ATOM 679 C CA . ARG A 1 87 ? -11.617 -2.196 7.209 1.00 87.00 87 ARG A CA 1
ATOM 680 C C . ARG A 1 87 ? -10.567 -3.248 7.530 1.00 87.00 87 ARG A C 1
ATOM 682 O O . ARG A 1 87 ? -10.417 -3.611 8.694 1.00 87.00 87 ARG A O 1
ATOM 689 N N . ALA A 1 88 ? -9.784 -3.673 6.541 1.00 86.06 88 ALA A N 1
ATOM 690 C CA . ALA A 1 88 ? -8.676 -4.598 6.756 1.00 86.06 88 ALA A CA 1
ATOM 691 C C . ALA A 1 88 ? -7.651 -4.043 7.763 1.00 86.06 88 ALA A C 1
ATOM 693 O O . ALA A 1 88 ? -7.284 -4.737 8.713 1.00 86.06 88 ALA A O 1
ATOM 694 N N . ILE A 1 89 ? -7.231 -2.779 7.621 1.00 86.19 89 ILE A N 1
ATOM 695 C CA . ILE A 1 89 ? -6.312 -2.142 8.584 1.00 86.19 89 ILE A CA 1
ATOM 696 C C . ILE A 1 89 ? -6.966 -2.020 9.965 1.00 86.19 89 ILE A C 1
ATOM 698 O O . ILE A 1 89 ? -6.322 -2.310 10.977 1.00 86.19 89 ILE A O 1
ATOM 702 N N . TYR A 1 90 ? -8.240 -1.629 10.032 1.00 84.81 90 TYR A N 1
ATOM 703 C CA . TYR A 1 90 ? -8.987 -1.546 11.285 1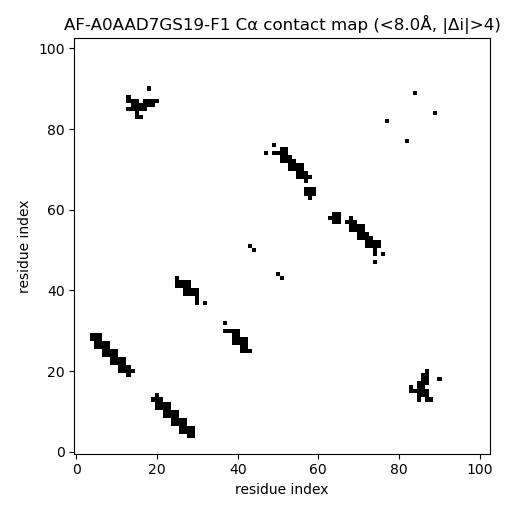.00 84.81 90 TYR A CA 1
ATOM 704 C C . TYR A 1 90 ? -9.049 -2.903 11.993 1.00 84.81 90 TYR A C 1
ATOM 706 O O . TYR A 1 90 ? -8.750 -2.979 13.181 1.00 84.81 90 TYR A O 1
ATOM 714 N N . HIS A 1 91 ? -9.359 -3.992 11.288 1.00 82.00 91 HIS A N 1
ATOM 715 C CA . HIS A 1 91 ? -9.374 -5.338 11.863 1.00 82.00 91 HIS A CA 1
ATOM 716 C C . HIS A 1 91 ? -7.997 -5.753 12.396 1.00 82.00 91 HIS A C 1
ATOM 718 O O . HIS A 1 91 ? -7.894 -6.200 13.537 1.00 82.00 91 HIS A O 1
ATOM 724 N N . ILE A 1 92 ? -6.928 -5.531 11.627 1.00 82.12 92 ILE A N 1
ATOM 725 C CA . ILE A 1 92 ? -5.560 -5.883 12.042 1.00 82.12 92 ILE A CA 1
ATOM 726 C C . ILE A 1 92 ? -5.138 -5.094 13.292 1.00 82.12 92 ILE A C 1
ATOM 728 O O . ILE A 1 92 ? -4.528 -5.641 14.212 1.00 82.12 92 ILE A O 1
ATOM 732 N N . THR A 1 93 ? -5.466 -3.804 13.346 1.00 80.25 93 THR A N 1
ATOM 733 C CA . THR A 1 93 ? -5.001 -2.905 14.416 1.00 80.25 93 THR A CA 1
ATOM 734 C C . THR A 1 93 ? -5.907 -2.901 15.651 1.00 80.25 93 THR A C 1
ATOM 736 O O . THR A 1 93 ? -5.424 -2.686 16.764 1.00 80.25 93 THR A O 1
ATOM 739 N N . SER A 1 94 ? -7.203 -3.190 15.507 1.00 76.75 94 SER A N 1
ATOM 740 C CA . SER A 1 94 ? -8.158 -3.269 16.626 1.00 76.75 94 SER A CA 1
ATOM 741 C C . SER A 1 94 ? -7.942 -4.499 17.508 1.00 76.75 94 SER A C 1
ATOM 743 O O . SER A 1 94 ? -8.104 -4.408 18.727 1.00 76.75 94 SER A O 1
ATOM 745 N N . LEU A 1 95 ? -7.486 -5.618 16.935 1.00 60.03 95 LEU A N 1
ATOM 746 C CA . LEU A 1 95 ? -7.132 -6.815 17.703 1.00 60.03 95 LEU A CA 1
ATOM 747 C C . LEU A 1 95 ? -5.992 -6.547 18.700 1.00 60.03 95 LEU A C 1
ATOM 749 O O . LEU A 1 95 ? -6.023 -7.064 19.816 1.00 60.03 95 LEU A O 1
ATOM 753 N N . ARG A 1 96 ? -5.038 -5.664 18.366 1.00 53.12 96 ARG A N 1
ATOM 754 C CA . ARG A 1 96 ? -3.981 -5.251 19.307 1.00 53.12 96 ARG A CA 1
ATOM 755 C C . ARG A 1 96 ? -4.491 -4.402 20.472 1.00 53.12 96 ARG A C 1
ATOM 757 O O . ARG A 1 96 ? -3.963 -4.532 21.571 1.00 53.12 96 ARG A O 1
ATOM 764 N N . LYS A 1 97 ? -5.522 -3.571 20.275 1.00 49.16 97 LYS A N 1
ATOM 765 C CA . LYS A 1 97 ? -6.089 -2.754 21.366 1.00 49.16 97 LYS A CA 1
ATOM 766 C C . LYS A 1 97 ? -6.741 -3.606 22.458 1.00 49.16 97 LYS A C 1
ATOM 768 O O . LYS A 1 97 ? -6.727 -3.212 23.616 1.00 49.16 97 LYS A O 1
ATOM 773 N N . ARG A 1 98 ? -7.275 -4.784 22.113 1.00 46.91 98 ARG A N 1
ATOM 774 C CA . ARG A 1 98 ? -7.820 -5.720 23.111 1.00 46.91 98 ARG A CA 1
ATOM 775 C C . ARG A 1 98 ? -6.736 -6.383 23.959 1.00 46.91 98 ARG A C 1
ATOM 777 O O . ARG A 1 98 ? -6.959 -6.577 25.143 1.00 46.91 98 ARG A O 1
ATOM 784 N N . ALA A 1 99 ? -5.576 -6.687 23.378 1.00 49.41 99 ALA A N 1
ATOM 785 C CA . ALA A 1 99 ? -4.471 -7.303 24.114 1.00 49.41 99 ALA A CA 1
ATOM 786 C C . ALA A 1 99 ? -3.816 -6.336 25.118 1.00 49.41 99 ALA A C 1
ATOM 788 O O . ALA A 1 99 ? -3.444 -6.759 26.204 1.00 49.41 99 ALA A O 1
ATOM 789 N N . LEU A 1 100 ? -3.731 -5.039 24.791 1.00 50.41 100 LEU A N 1
ATOM 790 C CA . LEU A 1 100 ? -3.126 -4.032 25.675 1.00 50.41 100 LEU A CA 1
ATOM 791 C C . LEU A 1 100 ? -3.988 -3.699 26.910 1.00 50.41 100 LEU A C 1
ATOM 793 O O . LEU A 1 100 ? -3.453 -3.282 27.925 1.00 50.41 100 LEU A O 1
ATOM 797 N N . ASN A 1 101 ? -5.308 -3.898 26.831 1.00 45.00 101 ASN A N 1
ATOM 798 C CA . ASN A 1 101 ? -6.239 -3.671 27.946 1.00 45.00 101 ASN A CA 1
ATOM 799 C C . ASN A 1 101 ? -6.464 -4.925 28.813 1.00 45.00 101 ASN A C 1
ATOM 801 O O . ASN A 1 101 ? -7.304 -4.906 29.708 1.00 45.00 101 ASN A O 1
ATOM 805 N N . ALA A 1 102 ? -5.774 -6.025 28.503 1.00 48.69 102 ALA A N 1
ATOM 806 C CA . ALA A 1 102 ? -5.876 -7.304 29.202 1.00 48.69 102 ALA A CA 1
ATOM 807 C C . ALA A 1 102 ? -4.558 -7.703 29.899 1.00 48.69 102 ALA A C 1
ATOM 809 O O . ALA A 1 102 ? -4.388 -8.872 30.237 1.00 48.69 102 ALA A O 1
ATOM 810 N N . SER A 1 103 ? -3.622 -6.760 30.069 1.00 45.34 103 SER A N 1
ATOM 811 C CA . SER A 1 103 ? -2.348 -6.925 30.792 1.00 45.34 103 SER A CA 1
ATOM 812 C C . SER A 1 103 ? -2.290 -6.012 32.007 1.00 45.34 103 SER A C 1
ATOM 814 O O . SER A 1 103 ? -2.773 -4.865 31.880 1.00 45.34 103 SER A O 1
#

Solvent-accessible surface area (backbone atoms only — not comparable to full-atom values): 6523 Å² total; per-residue (Å²): 134,83,77,84,73,69,49,75,46,83,44,81,46,78,51,41,93,32,76,60,68,41,83,43,80,38,47,20,44,65,44,97,51,75,92,72,75,56,71,62,48,69,63,54,70,94,79,41,101,53,85,62,46,73,51,74,43,52,53,50,98,84,71,47,70,48,98,61,69,44,80,44,74,45,54,60,64,45,63,75,66,68,49,74,70,38,38,25,60,48,56,66,55,52,60,53,58,57,57,66,76,71,111

pLDDT: mean 82.09, std 14.47, range [45.0, 96.62]

Mean predicted aligned error: 8.39 Å